Protein AF-A0A7K2YKY4-F1 (afdb_monomer_lite)

Sequence (99 aa):
MGREDTATVCDIAAPAAKKAQAEGVGPCASAFAMMFTMISPAQKKALQTATIDPKLVETKGPTKVEIPTEAVKATITFSESELGSSTLEYLDGSWYITD

Foldseek 3Di:
DLVLPQVVQCVQAVVVQVVVVVVPCNHSSVNSVVVVVVQDNVRSVFVVPKDFQVVQWADPDDFKIKGAQVRIDTPDRDDCVRPPIWMWGHDPNDIHTDD

Radius of gyration: 13.97 Å; chains: 1; bounding box: 35×26×36 Å

Secondary structure (DSSP, 8-state):
-TT--HHHHHHHTHHHHHHHHHTT---HHHHHHHHHHHS-HHHHHHHHS-EE-TTSPEE-STTEEEE-GGGEE-SSPPPTTTS--EEEEEETTEEEE--

Structure (mmCIF, N/CA/C/O backbone):
data_AF-A0A7K2YKY4-F1
#
_entry.id   AF-A0A7K2YKY4-F1
#
loop_
_atom_site.group_PDB
_atom_site.id
_atom_site.type_symbol
_atom_site.label_atom_id
_atom_site.label_alt_id
_atom_site.label_comp_id
_atom_site.label_asym_id
_atom_site.label_entity_id
_atom_site.label_seq_id
_atom_site.pdbx_PDB_ins_code
_atom_site.Cartn_x
_atom_site.Cartn_y
_atom_site.Cartn_z
_atom_site.occupancy
_atom_site.B_iso_or_equiv
_atom_site.auth_seq_id
_atom_site.auth_comp_id
_atom_site.auth_asym_id
_atom_site.auth_atom_id
_atom_site.pdbx_PDB_model_num
ATOM 1 N N . MET A 1 1 ? 5.181 -1.847 2.838 1.00 86.62 1 MET A N 1
ATOM 2 C CA . MET A 1 1 ? 6.054 -0.731 3.276 1.00 86.62 1 MET A CA 1
ATOM 3 C C . MET A 1 1 ? 6.911 -1.065 4.501 1.00 86.62 1 MET A C 1
ATOM 5 O O . MET A 1 1 ? 8.109 -1.204 4.334 1.00 86.62 1 MET A O 1
ATOM 9 N N . GLY A 1 2 ? 6.361 -1.248 5.714 1.00 89.50 2 GLY A N 1
ATOM 10 C CA . GLY A 1 2 ? 7.186 -1.396 6.936 1.00 89.50 2 GLY A CA 1
ATOM 11 C C . GLY A 1 2 ? 8.075 -2.650 7.023 1.00 89.50 2 GLY A C 1
ATOM 12 O O . GLY A 1 2 ? 9.090 -2.638 7.715 1.00 89.50 2 GLY A O 1
ATOM 13 N N . ARG A 1 3 ? 7.705 -3.728 6.318 1.00 93.56 3 ARG A N 1
ATOM 14 C CA . ARG A 1 3 ? 8.524 -4.947 6.153 1.00 93.56 3 ARG A CA 1
ATOM 15 C C . ARG A 1 3 ? 9.397 -4.937 4.897 1.00 93.56 3 ARG A C 1
ATOM 17 O O . ARG A 1 3 ? 10.058 -5.930 4.636 1.00 93.56 3 ARG A O 1
ATOM 24 N N . GLU A 1 4 ? 9.333 -3.863 4.107 1.00 92.75 4 GLU A N 1
ATOM 25 C CA . GLU A 1 4 ? 10.082 -3.740 2.848 1.00 92.75 4 GLU A CA 1
ATOM 26 C C . GLU A 1 4 ? 9.820 -4.911 1.881 1.00 92.75 4 GLU A C 1
ATOM 28 O O . GLU A 1 4 ? 10.691 -5.339 1.133 1.00 92.75 4 GLU A O 1
ATOM 33 N N . ASP A 1 5 ? 8.593 -5.442 1.908 1.00 94.25 5 ASP A N 1
ATOM 34 C CA . ASP A 1 5 ? 8.167 -6.545 1.050 1.00 94.25 5 ASP A CA 1
ATOM 35 C C . ASP A 1 5 ? 7.953 -6.053 -0.385 1.00 94.25 5 ASP A C 1
ATOM 37 O O . ASP A 1 5 ? 6.858 -5.630 -0.769 1.00 94.25 5 ASP A O 1
ATOM 41 N N . THR A 1 6 ? 9.042 -6.074 -1.151 1.00 93.25 6 THR A N 1
ATOM 42 C CA . THR A 1 6 ? 9.089 -5.623 -2.541 1.00 93.25 6 THR A CA 1
ATOM 43 C C . THR A 1 6 ? 8.164 -6.430 -3.452 1.00 93.25 6 THR A C 1
ATOM 45 O O . THR A 1 6 ? 7.598 -5.866 -4.384 1.00 93.25 6 THR A O 1
ATOM 48 N N . ALA A 1 7 ? 7.986 -7.728 -3.192 1.00 92.94 7 ALA A N 1
ATOM 49 C CA . ALA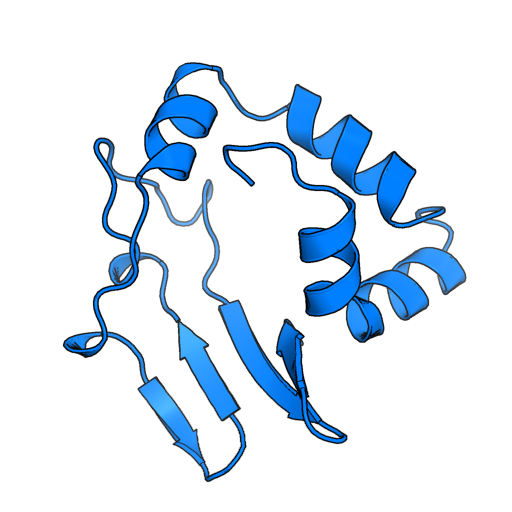 A 1 7 ? 7.118 -8.572 -4.009 1.00 92.94 7 ALA A CA 1
ATOM 50 C C . ALA A 1 7 ? 5.664 -8.112 -3.877 1.00 92.94 7 ALA A C 1
ATOM 52 O O . ALA A 1 7 ? 5.044 -7.735 -4.867 1.00 92.94 7 ALA A O 1
ATOM 53 N N . THR A 1 8 ? 5.176 -8.001 -2.639 1.00 92.75 8 THR A N 1
ATOM 54 C CA . THR A 1 8 ? 3.802 -7.562 -2.379 1.00 92.75 8 THR A CA 1
ATOM 55 C C . THR A 1 8 ? 3.535 -6.153 -2.910 1.00 92.75 8 THR A C 1
ATOM 57 O O . THR A 1 8 ? 2.496 -5.928 -3.526 1.00 92.75 8 THR A O 1
ATOM 60 N N . VAL A 1 9 ? 4.447 -5.188 -2.705 1.00 91.94 9 VAL A N 1
ATOM 61 C CA . VAL A 1 9 ? 4.221 -3.817 -3.215 1.00 91.94 9 VAL A CA 1
ATOM 62 C C . VAL A 1 9 ? 4.213 -3.769 -4.741 1.00 91.94 9 VAL A C 1
ATOM 64 O O . VAL A 1 9 ? 3.418 -3.029 -5.310 1.00 91.94 9 VAL A O 1
ATOM 67 N N . CYS A 1 10 ? 5.046 -4.569 -5.410 1.00 93.06 10 CYS A N 1
ATOM 68 C CA . CYS A 1 10 ? 5.059 -4.624 -6.867 1.00 93.06 10 CYS A CA 1
ATOM 69 C C . CYS A 1 10 ? 3.845 -5.349 -7.445 1.00 93.06 10 CYS A C 1
ATOM 71 O O . CYS A 1 10 ? 3.393 -4.965 -8.521 1.00 93.06 10 CYS A O 1
ATOM 73 N N . ASP A 1 11 ? 3.292 -6.332 -6.733 1.00 93.50 11 ASP A N 1
ATOM 74 C CA . ASP A 1 11 ? 2.062 -7.011 -7.138 1.00 93.50 11 ASP A CA 1
ATOM 75 C C . ASP A 1 11 ? 0.862 -6.060 -7.067 1.00 93.50 11 ASP A C 1
ATOM 77 O O . ASP A 1 11 ? 0.153 -5.890 -8.059 1.00 93.50 11 ASP A O 1
ATOM 81 N N . ILE A 1 12 ? 0.664 -5.364 -5.941 1.00 92.62 12 ILE A N 1
ATOM 82 C CA . ILE A 1 12 ? -0.475 -4.439 -5.784 1.00 92.62 12 ILE A CA 1
ATOM 83 C C . ILE A 1 12 ? -0.327 -3.165 -6.625 1.00 92.62 12 ILE A C 1
ATOM 85 O O . ILE A 1 12 ? -1.327 -2.571 -7.015 1.00 92.62 12 ILE A O 1
ATOM 89 N N . ALA A 1 13 ? 0.902 -2.737 -6.925 1.00 91.25 13 ALA A N 1
ATOM 90 C CA . ALA A 1 13 ? 1.170 -1.577 -7.773 1.00 91.25 13 ALA A CA 1
ATOM 91 C C . ALA A 1 13 ? 1.396 -1.958 -9.244 1.00 91.25 13 ALA A C 1
ATOM 93 O O . ALA A 1 13 ? 1.789 -1.100 -10.032 1.00 91.25 13 ALA A O 1
ATOM 94 N N . ALA A 1 14 ? 1.187 -3.219 -9.643 1.00 89.44 14 ALA A N 1
ATOM 95 C CA . ALA A 1 14 ? 1.612 -3.723 -10.950 1.00 89.44 14 ALA A CA 1
ATOM 96 C C . ALA A 1 14 ? 1.152 -2.869 -12.154 1.00 89.44 14 ALA A C 1
ATOM 98 O O . ALA A 1 14 ? 1.982 -2.631 -13.040 1.00 89.44 14 ALA A O 1
ATOM 99 N N . PRO A 1 15 ? -0.103 -2.371 -12.228 1.00 87.88 15 PRO A N 1
ATOM 100 C CA . PRO A 1 15 ? -0.527 -1.498 -13.323 1.00 87.88 15 PRO A CA 1
ATOM 101 C C . PRO A 1 15 ? 0.272 -0.187 -13.378 1.00 87.88 15 PRO A C 1
ATOM 103 O O . PRO A 1 15 ? 0.830 0.153 -14.424 1.00 87.88 15 PRO A O 1
ATOM 106 N N . ALA A 1 16 ? 0.391 0.508 -12.243 1.00 87.25 16 ALA A N 1
ATOM 107 C CA . ALA A 1 16 ? 1.134 1.762 -12.129 1.00 87.25 16 ALA A CA 1
ATOM 108 C C . ALA A 1 16 ? 2.639 1.560 -12.369 1.00 87.25 16 ALA A C 1
ATOM 110 O O . ALA A 1 16 ? 3.268 2.314 -13.110 1.00 87.25 16 ALA A O 1
ATOM 111 N N . ALA A 1 17 ? 3.213 0.485 -11.829 1.00 89.00 17 ALA A N 1
ATOM 112 C CA . ALA A 1 17 ? 4.618 0.144 -11.991 1.00 89.00 17 ALA A CA 1
ATOM 113 C C . ALA A 1 17 ? 4.988 -0.149 -13.453 1.00 89.00 17 ALA A C 1
ATOM 115 O O . ALA A 1 17 ? 6.036 0.298 -13.918 1.00 89.00 17 ALA A O 1
ATOM 116 N N . LYS A 1 18 ? 4.125 -0.848 -14.208 1.00 89.06 18 LYS A N 1
ATOM 117 C CA . LYS A 1 18 ? 4.323 -1.066 -15.654 1.00 89.06 18 LYS A CA 1
ATOM 118 C C . LYS A 1 18 ? 4.341 0.252 -16.424 1.00 89.06 18 LYS A C 1
ATOM 120 O O . LYS A 1 18 ? 5.195 0.433 -17.291 1.00 89.06 18 LYS A O 1
ATOM 125 N N . LYS A 1 19 ? 3.421 1.165 -16.101 1.00 88.44 19 LYS A N 1
ATOM 126 C CA . LYS A 1 19 ? 3.363 2.497 -16.712 1.00 88.44 19 LYS A CA 1
ATOM 127 C C . LYS A 1 19 ? 4.633 3.300 -16.407 1.00 88.44 19 LYS A C 1
ATOM 129 O O . LYS A 1 19 ? 5.307 3.730 -17.336 1.00 88.44 19 LYS A O 1
ATOM 134 N N . ALA A 1 20 ? 5.013 3.407 -15.136 1.00 88.00 20 ALA A N 1
ATOM 135 C CA . ALA A 1 20 ? 6.215 4.124 -14.708 1.00 88.00 20 ALA A CA 1
ATOM 136 C C . ALA A 1 20 ? 7.499 3.546 -15.333 1.00 88.00 20 ALA A C 1
ATOM 138 O O . ALA A 1 20 ? 8.395 4.282 -15.747 1.00 88.00 20 ALA A O 1
ATOM 139 N N . GLN A 1 21 ? 7.585 2.219 -15.463 1.00 89.62 21 GLN A N 1
ATOM 140 C CA . GLN A 1 21 ? 8.706 1.572 -16.139 1.00 89.62 21 GLN A CA 1
ATOM 141 C C . GLN A 1 21 ? 8.772 1.946 -17.628 1.00 89.62 21 GLN A C 1
ATOM 143 O O . GLN A 1 21 ? 9.865 2.205 -18.130 1.00 89.62 21 GLN A O 1
ATOM 148 N N . ALA A 1 22 ? 7.632 2.007 -18.326 1.00 91.56 22 ALA A N 1
ATOM 149 C CA . ALA A 1 22 ? 7.568 2.456 -19.720 1.00 91.56 22 ALA A CA 1
ATOM 150 C C . ALA A 1 22 ? 7.966 3.936 -19.885 1.00 91.56 22 ALA A C 1
ATOM 152 O O . ALA A 1 22 ? 8.504 4.314 -20.924 1.00 91.56 22 ALA A O 1
ATOM 153 N N . GLU A 1 23 ? 7.761 4.750 -18.848 1.00 92.12 23 GLU A N 1
ATOM 154 C CA . GLU A 1 23 ? 8.175 6.159 -18.770 1.00 92.12 23 GLU A CA 1
ATOM 155 C C . GLU A 1 23 ? 9.646 6.344 -18.341 1.00 92.12 23 GLU A C 1
ATOM 157 O O . GLU A 1 23 ? 10.147 7.466 -18.305 1.00 92.12 23 GLU A O 1
ATOM 162 N N . GLY A 1 24 ? 10.371 5.256 -18.053 1.00 90.12 24 GLY A N 1
ATOM 163 C CA . GLY A 1 24 ? 11.808 5.285 -17.769 1.00 90.12 24 GLY A CA 1
ATOM 164 C C . GLY A 1 24 ? 12.193 5.338 -16.287 1.00 90.12 24 GLY A C 1
ATOM 165 O O . GLY A 1 24 ? 13.378 5.457 -15.987 1.00 90.12 24 GLY A O 1
ATOM 166 N N . VAL A 1 25 ? 11.243 5.182 -15.355 1.00 88.19 25 VAL A N 1
ATOM 167 C CA . VAL A 1 25 ? 11.519 5.108 -13.898 1.00 88.19 25 VAL A CA 1
ATOM 168 C C . VAL A 1 25 ? 12.334 3.855 -13.529 1.00 88.19 25 VAL A C 1
ATOM 170 O O . VAL A 1 25 ? 13.001 3.805 -12.496 1.00 88.19 25 VAL A O 1
ATOM 173 N N . GLY A 1 26 ? 12.330 2.849 -14.406 1.00 90.31 26 GLY A N 1
ATOM 174 C CA . GLY A 1 26 ? 13.019 1.578 -14.219 1.00 90.31 26 GLY A CA 1
ATOM 175 C C . GLY A 1 26 ? 12.134 0.509 -13.569 1.00 90.31 26 GLY A C 1
ATOM 176 O O . GLY A 1 26 ? 10.930 0.706 -13.401 1.00 90.31 26 GLY A O 1
ATOM 177 N N . PRO A 1 27 ? 12.700 -0.667 -13.248 1.00 93.31 27 PRO A N 1
ATOM 178 C CA . PRO A 1 27 ? 11.941 -1.763 -12.655 1.00 93.31 27 PRO A CA 1
ATOM 179 C C . PRO A 1 27 ? 11.348 -1.401 -11.288 1.00 93.31 27 PRO A C 1
ATOM 181 O O . PRO A 1 27 ? 12.013 -0.784 -10.450 1.00 93.31 27 PRO A O 1
ATOM 184 N N . CYS A 1 28 ? 10.133 -1.890 -11.030 1.00 92.81 28 CYS A N 1
ATOM 185 C CA . CYS A 1 28 ? 9.417 -1.703 -9.765 1.00 92.81 28 CYS A CA 1
ATOM 186 C C . CYS A 1 28 ? 10.291 -1.989 -8.534 1.00 92.81 28 CYS A C 1
ATOM 188 O O . CYS A 1 28 ? 10.405 -1.162 -7.631 1.00 92.81 28 CYS A O 1
ATOM 190 N N . ALA A 1 29 ? 10.968 -3.141 -8.530 1.00 92.75 29 ALA A N 1
ATOM 191 C CA . ALA A 1 29 ? 11.747 -3.583 -7.383 1.00 92.75 29 ALA A CA 1
ATOM 192 C C . ALA A 1 29 ? 12.895 -2.626 -7.031 1.00 92.75 29 ALA A C 1
ATOM 194 O O . ALA A 1 29 ? 13.107 -2.327 -5.859 1.00 92.75 29 ALA A O 1
ATOM 195 N N . SER A 1 30 ? 13.613 -2.109 -8.034 1.00 92.19 30 SER A N 1
ATOM 196 C CA . SER A 1 30 ? 14.683 -1.130 -7.811 1.00 92.19 30 SER A CA 1
ATOM 197 C C . SER A 1 30 ? 14.143 0.219 -7.343 1.00 92.19 30 SER A C 1
ATOM 199 O O . SER A 1 30 ? 14.736 0.823 -6.450 1.00 92.19 30 SER A O 1
ATOM 201 N N . ALA A 1 31 ? 13.010 0.667 -7.894 1.00 90.50 31 ALA A N 1
ATOM 202 C CA . ALA A 1 31 ? 12.382 1.922 -7.491 1.00 90.50 31 ALA A CA 1
ATOM 203 C C . ALA A 1 31 ? 11.932 1.868 -6.021 1.00 90.50 31 ALA A C 1
ATOM 205 O O . ALA A 1 31 ? 12.276 2.750 -5.233 1.00 90.50 31 ALA A O 1
ATOM 206 N N . PHE A 1 32 ? 11.254 0.790 -5.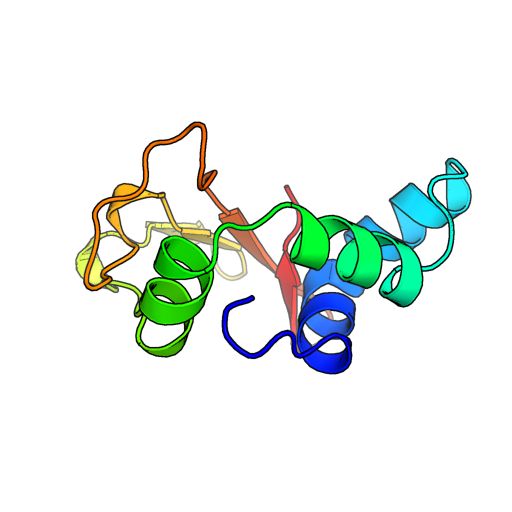613 1.00 91.31 32 PHE A N 1
ATOM 207 C CA . PHE A 1 32 ? 10.842 0.604 -4.220 1.00 91.31 32 PHE A CA 1
ATOM 208 C C . PHE A 1 32 ? 12.018 0.362 -3.276 1.00 91.31 32 PHE A C 1
ATOM 210 O O . PHE A 1 32 ? 12.001 0.887 -2.167 1.00 91.31 32 PHE A O 1
ATOM 217 N N . ALA A 1 33 ? 13.064 -0.351 -3.704 1.00 91.81 33 ALA A N 1
ATOM 218 C CA . ALA A 1 33 ? 14.276 -0.496 -2.902 1.00 91.81 33 ALA A CA 1
ATOM 219 C C . ALA A 1 33 ? 14.901 0.872 -2.584 1.00 91.81 33 ALA A C 1
ATOM 221 O O . ALA A 1 33 ? 15.219 1.136 -1.426 1.00 91.81 33 ALA A O 1
ATOM 222 N N . MET A 1 34 ? 15.004 1.772 -3.573 1.00 90.50 34 MET A N 1
ATOM 223 C CA . MET A 1 34 ? 15.437 3.154 -3.331 1.00 90.50 34 MET A CA 1
ATOM 224 C C . MET A 1 34 ? 14.463 3.897 -2.412 1.00 90.50 34 MET A C 1
ATOM 226 O O . MET A 1 34 ? 14.898 4.514 -1.441 1.00 90.50 34 MET A O 1
ATOM 230 N N . MET A 1 35 ? 13.154 3.795 -2.656 1.00 89.06 35 MET A N 1
ATOM 231 C CA . MET A 1 35 ? 12.130 4.444 -1.832 1.00 89.06 35 MET A CA 1
ATOM 232 C C . MET A 1 35 ? 12.220 4.031 -0.363 1.00 89.06 35 MET A C 1
ATOM 234 O O . MET A 1 35 ? 12.153 4.878 0.526 1.00 89.06 35 MET A O 1
ATOM 238 N N . PHE A 1 36 ? 12.445 2.749 -0.085 1.00 92.50 36 PHE A N 1
ATOM 239 C CA . PHE A 1 36 ? 12.586 2.262 1.279 1.00 92.50 36 PHE A CA 1
ATOM 240 C C . PHE A 1 36 ? 13.792 2.868 2.001 1.00 92.50 36 PHE A C 1
ATOM 242 O O . PHE A 1 36 ? 13.736 3.024 3.218 1.00 92.50 36 PHE A O 1
ATOM 249 N N . THR A 1 37 ? 14.854 3.281 1.302 1.00 90.69 37 THR A N 1
ATOM 250 C CA . THR A 1 37 ? 15.979 3.996 1.939 1.00 90.69 37 THR A CA 1
ATOM 251 C C . THR A 1 37 ? 15.614 5.406 2.409 1.00 90.69 37 THR A C 1
ATOM 253 O O . THR A 1 37 ? 16.253 5.918 3.324 1.00 90.69 37 THR A O 1
ATOM 256 N N . MET A 1 38 ? 14.568 6.008 1.834 1.00 89.75 38 MET A N 1
ATOM 257 C CA . MET A 1 38 ? 14.117 7.361 2.172 1.00 89.75 38 MET A CA 1
ATOM 258 C C . MET A 1 38 ? 13.148 7.394 3.367 1.00 89.75 38 MET A C 1
ATOM 260 O O . MET A 1 38 ? 12.948 8.449 3.962 1.00 89.75 38 MET A O 1
ATOM 264 N N . ILE A 1 39 ? 12.564 6.253 3.753 1.00 90.31 39 ILE A N 1
ATOM 265 C CA . ILE A 1 39 ? 11.640 6.159 4.893 1.00 90.31 39 ILE A CA 1
ATOM 266 C C . ILE A 1 39 ? 12.440 6.084 6.196 1.00 90.31 39 ILE A C 1
ATOM 268 O O . ILE A 1 39 ? 13.287 5.201 6.369 1.00 90.31 39 ILE A O 1
ATOM 272 N N . SER A 1 40 ? 12.134 6.962 7.155 1.00 91.62 40 SER A N 1
ATOM 273 C CA . SER A 1 40 ? 12.831 6.971 8.443 1.00 91.62 40 SER A CA 1
ATOM 274 C C . SER A 1 40 ? 12.610 5.668 9.236 1.00 91.62 40 SER A C 1
ATOM 276 O O . SER A 1 40 ? 11.556 5.031 9.118 1.00 91.62 40 SER A O 1
ATOM 278 N N . PRO A 1 41 ? 13.547 5.268 10.119 1.00 92.19 41 PRO A N 1
ATOM 279 C CA . PRO A 1 41 ? 13.379 4.071 10.946 1.00 92.19 41 PRO A CA 1
ATOM 280 C C . PRO A 1 41 ? 12.105 4.087 11.807 1.00 92.19 41 PRO A C 1
ATOM 282 O O . PRO A 1 41 ? 11.460 3.052 11.978 1.00 92.19 41 PRO A O 1
ATOM 285 N N . ALA A 1 42 ? 11.718 5.260 12.324 1.00 91.44 42 ALA A N 1
ATOM 286 C CA . ALA A 1 42 ? 10.504 5.426 13.120 1.00 91.44 42 ALA A CA 1
ATOM 287 C C . ALA A 1 42 ? 9.238 5.177 12.283 1.00 91.44 42 ALA A C 1
ATOM 289 O O . ALA A 1 42 ? 8.369 4.412 12.705 1.00 91.44 42 ALA A O 1
ATOM 290 N N . GLN A 1 43 ? 9.172 5.744 11.074 1.00 92.00 43 GLN A N 1
ATOM 291 C CA . GLN A 1 43 ? 8.070 5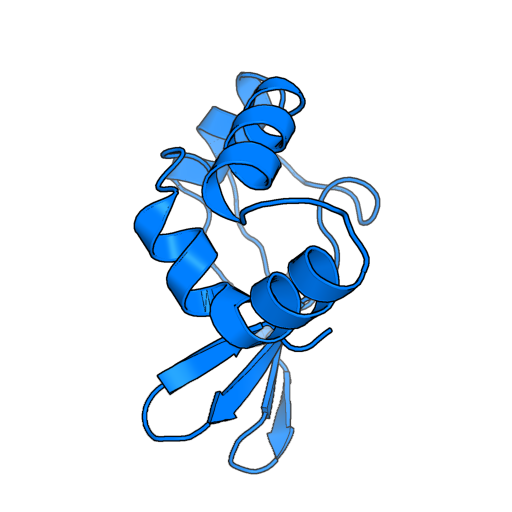.508 10.137 1.00 92.00 43 GLN A CA 1
ATOM 292 C C . GLN A 1 43 ? 8.012 4.040 9.702 1.00 92.00 43 GLN A C 1
ATOM 294 O O . GLN A 1 43 ? 6.941 3.441 9.752 1.00 92.00 43 GLN A O 1
ATOM 299 N N . LYS A 1 44 ? 9.147 3.409 9.357 1.00 92.69 44 LYS A N 1
ATOM 300 C CA . LYS A 1 44 ? 9.176 1.972 9.017 1.00 92.69 44 LYS A CA 1
ATOM 301 C C . LYS A 1 44 ? 8.608 1.118 10.141 1.00 92.69 44 LYS A C 1
ATOM 303 O O . LYS A 1 44 ? 7.764 0.263 9.882 1.00 92.69 44 LYS A O 1
ATOM 308 N N . LYS A 1 45 ? 9.031 1.372 11.384 1.00 93.75 45 LYS A N 1
ATOM 309 C CA . LYS A 1 45 ? 8.532 0.653 12.561 1.00 93.75 45 LYS A CA 1
ATOM 310 C C . LYS A 1 45 ? 7.029 0.853 12.749 1.00 93.75 45 LYS A C 1
ATOM 312 O O . LYS A 1 45 ? 6.323 -0.123 12.972 1.00 93.75 45 LYS A O 1
ATOM 317 N N . ALA A 1 46 ? 6.530 2.079 12.603 1.00 93.62 46 ALA A N 1
ATOM 318 C CA . ALA A 1 46 ? 5.098 2.355 12.687 1.00 93.62 46 ALA A CA 1
ATOM 319 C C . ALA A 1 46 ? 4.297 1.630 11.588 1.00 93.62 46 ALA A C 1
ATOM 321 O O . ALA A 1 46 ? 3.236 1.070 11.859 1.00 93.62 46 ALA A O 1
ATOM 322 N N . LEU A 1 47 ? 4.839 1.562 10.368 1.00 93.31 47 LEU A N 1
ATOM 323 C CA . LEU A 1 47 ? 4.232 0.862 9.231 1.00 93.31 47 LEU A CA 1
ATOM 324 C C . LEU A 1 47 ? 4.208 -0.667 9.381 1.00 93.31 47 LEU A C 1
ATOM 326 O O . LEU A 1 47 ? 3.480 -1.327 8.645 1.00 93.31 47 LEU A O 1
ATOM 330 N N . GLN A 1 48 ? 4.980 -1.262 10.296 1.00 93.94 48 GLN A N 1
ATOM 331 C CA . GLN A 1 48 ? 4.940 -2.713 10.538 1.00 93.94 48 GLN A CA 1
ATOM 332 C C . GLN A 1 48 ? 3.666 -3.158 11.258 1.00 93.94 48 GLN A C 1
ATOM 334 O O . GLN A 1 48 ? 3.262 -4.313 11.123 1.00 93.94 48 GLN A O 1
ATOM 339 N N . THR A 1 49 ? 3.054 -2.251 12.018 1.00 91.88 49 THR A N 1
ATOM 340 C CA . THR A 1 49 ? 1.825 -2.486 12.786 1.00 91.88 49 THR A CA 1
ATOM 341 C C . THR A 1 49 ? 0.673 -1.610 12.304 1.00 91.88 49 THR A C 1
ATOM 343 O O . THR A 1 49 ? -0.357 -1.547 12.971 1.00 91.88 49 THR A O 1
ATOM 346 N N . ALA A 1 50 ? 0.855 -0.894 11.190 1.00 93.38 50 ALA A N 1
ATOM 347 C CA . ALA A 1 50 ? -0.179 -0.038 10.638 1.00 93.38 50 ALA A CA 1
ATOM 348 C C . ALA A 1 50 ? -1.373 -0.879 10.170 1.00 93.38 50 ALA A C 1
ATOM 350 O O . ALA A 1 50 ? -1.213 -1.949 9.582 1.00 93.38 50 ALA A O 1
ATOM 351 N N . THR A 1 51 ? -2.571 -0.381 10.443 1.00 94.19 51 THR A N 1
ATOM 352 C CA . THR A 1 51 ? -3.846 -0.989 10.052 1.00 94.19 51 THR A CA 1
ATOM 353 C C . THR A 1 51 ? -4.739 0.067 9.419 1.00 94.19 51 THR A C 1
ATOM 355 O O . THR A 1 51 ? -4.477 1.260 9.553 1.00 94.19 51 THR A O 1
ATOM 358 N N . ILE A 1 52 ? -5.790 -0.367 8.731 1.00 93.62 52 ILE A N 1
ATOM 35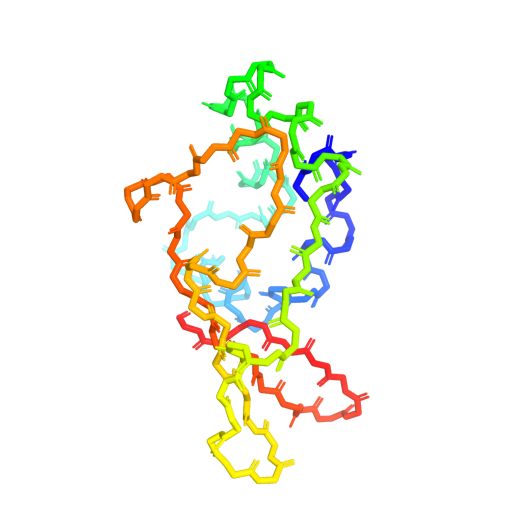9 C CA . ILE A 1 52 ? -6.794 0.528 8.153 1.00 93.62 52 ILE A CA 1
ATOM 360 C C . ILE A 1 52 ? -8.042 0.505 9.036 1.00 93.62 52 ILE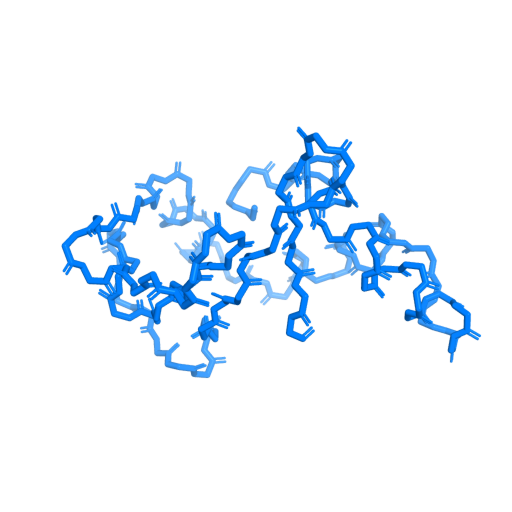 A C 1
ATOM 362 O O . ILE A 1 52 ? -8.501 -0.569 9.425 1.00 93.62 52 ILE A O 1
ATOM 366 N N . ASP A 1 53 ? -8.592 1.677 9.355 1.00 95.12 53 ASP A N 1
ATOM 367 C CA . ASP A 1 53 ? -9.930 1.808 9.922 1.00 95.12 53 ASP A CA 1
ATOM 368 C C . ASP A 1 53 ? -10.979 1.666 8.811 1.00 95.12 53 ASP A C 1
ATOM 370 O O . ASP A 1 53 ? -11.162 2.597 8.025 1.00 95.12 53 ASP A O 1
ATOM 374 N N . PRO A 1 54 ? -11.713 0.543 8.740 1.00 93.50 54 PRO A N 1
ATOM 375 C CA . PRO A 1 54 ? -12.676 0.320 7.667 1.00 93.50 54 PRO A CA 1
ATOM 376 C C . PRO A 1 54 ? -13.849 1.308 7.700 1.00 93.50 54 PRO A C 1
ATOM 378 O O . PRO A 1 54 ? -14.555 1.429 6.707 1.00 93.50 54 PRO A O 1
ATOM 381 N N . LYS A 1 55 ? -14.078 2.015 8.817 1.00 95.31 55 LYS A N 1
ATOM 382 C CA . LYS A 1 55 ? -15.152 3.017 8.919 1.00 95.31 55 LYS A CA 1
ATOM 383 C C . LYS A 1 55 ? -14.853 4.303 8.153 1.00 95.31 55 LYS A C 1
ATOM 385 O O . LYS A 1 55 ? -15.780 5.061 7.898 1.00 95.31 55 LYS A O 1
ATOM 390 N N . LEU A 1 56 ? -13.580 4.546 7.846 1.00 94.25 56 LEU A N 1
ATOM 391 C CA . LEU A 1 56 ? -13.110 5.718 7.109 1.00 94.25 56 LEU A CA 1
ATOM 392 C C . LEU A 1 56 ? -12.807 5.387 5.640 1.00 94.25 56 LEU A C 1
ATOM 394 O O . LEU A 1 56 ? -12.455 6.272 4.876 1.00 94.25 56 LEU A O 1
ATOM 398 N N . VAL A 1 57 ? -12.941 4.120 5.237 1.00 94.56 57 VAL A N 1
ATOM 399 C CA . VAL A 1 57 ? -12.782 3.699 3.841 1.00 94.56 57 VAL A CA 1
ATOM 400 C C . VAL A 1 57 ? -14.061 4.007 3.075 1.00 94.56 57 VAL A C 1
ATOM 402 O O . VAL A 1 57 ? -15.155 3.604 3.477 1.00 94.56 57 VAL A O 1
ATOM 405 N N . GLU A 1 58 ? -13.923 4.668 1.931 1.00 94.62 58 GLU A N 1
ATOM 406 C CA . GLU A 1 58 ? -15.053 5.027 1.084 1.00 94.62 58 GLU A CA 1
ATOM 407 C C . GLU A 1 58 ? -15.193 4.054 -0.086 1.00 94.62 58 GLU A C 1
ATOM 409 O O . GLU A 1 58 ? -14.249 3.790 -0.824 1.00 94.62 58 GLU A O 1
ATOM 414 N N . THR A 1 59 ? -16.395 3.523 -0.306 1.00 93.44 59 THR A N 1
ATOM 415 C CA . THR A 1 59 ? -16.673 2.685 -1.481 1.00 93.44 59 THR A CA 1
ATOM 416 C C . THR A 1 59 ? -17.112 3.564 -2.650 1.00 93.44 59 THR A C 1
ATOM 418 O O . THR A 1 59 ? -18.148 4.225 -2.577 1.00 93.44 59 THR A O 1
ATOM 421 N N . LYS A 1 60 ? -16.359 3.551 -3.754 1.00 92.50 60 LYS A N 1
ATOM 422 C CA . LYS A 1 60 ? -16.623 4.335 -4.976 1.00 92.50 60 LYS A CA 1
ATOM 423 C C . LYS A 1 60 ? -17.227 3.464 -6.085 1.00 92.50 60 LYS A C 1
ATOM 425 O O . LYS A 1 60 ? -16.823 3.531 -7.244 1.00 92.50 60 LYS A O 1
ATOM 430 N N . GLY A 1 61 ? -18.200 2.629 -5.724 1.00 90.00 61 GLY A N 1
ATOM 431 C CA . GLY A 1 61 ? -18.843 1.665 -6.622 1.00 90.00 61 GLY A CA 1
ATOM 432 C C . GLY A 1 61 ? -18.425 0.212 -6.356 1.00 90.00 61 GLY A C 1
ATOM 433 O O . GLY A 1 61 ? -17.758 -0.066 -5.365 1.00 90.00 61 GLY A O 1
ATOM 434 N N . PRO A 1 62 ? -18.827 -0.740 -7.217 1.00 90.12 62 PRO A N 1
ATOM 435 C CA . PRO A 1 62 ? -18.679 -2.173 -6.937 1.00 90.12 62 PRO A CA 1
ATOM 436 C C . PRO A 1 62 ? -17.229 -2.672 -6.974 1.00 90.12 62 PRO A C 1
ATOM 438 O O . PRO A 1 62 ? -16.937 -3.728 -6.422 1.00 90.12 62 PRO A O 1
ATOM 441 N N . THR A 1 63 ? -16.332 -1.939 -7.634 1.00 94.25 63 THR A N 1
ATOM 442 C CA . THR A 1 63 ? -14.946 -2.361 -7.882 1.00 94.25 63 THR A CA 1
ATOM 443 C C . THR A 1 63 ? -13.918 -1.325 -7.450 1.00 94.25 63 THR A C 1
ATOM 445 O O . THR A 1 63 ? -12.749 -1.500 -7.760 1.00 94.25 63 THR A O 1
ATOM 448 N N . LYS A 1 64 ? -14.307 -0.247 -6.757 1.00 95.56 64 LYS A N 1
ATOM 449 C CA . LYS A 1 64 ? -13.374 0.807 -6.330 1.00 95.56 64 LYS A CA 1
ATOM 450 C C . LYS A 1 64 ? -13.578 1.167 -4.869 1.00 95.56 64 LYS A C 1
ATOM 452 O O . LYS A 1 64 ? -14.713 1.368 -4.433 1.00 95.56 64 LYS A O 1
ATOM 457 N N . VAL A 1 65 ? -12.480 1.308 -4.139 1.00 95.38 65 VAL A N 1
ATOM 458 C CA . VAL A 1 65 ? -12.467 1.825 -2.769 1.00 95.38 65 VAL A CA 1
ATOM 459 C C . VAL A 1 65 ? -11.375 2.875 -2.622 1.00 95.38 65 VAL A C 1
ATOM 461 O O . VAL A 1 65 ? -10.298 2.747 -3.197 1.00 95.38 65 VAL A O 1
ATOM 464 N N . GLU A 1 66 ? -11.659 3.910 -1.851 1.00 95.25 66 GLU A N 1
ATOM 465 C CA . GLU A 1 66 ? -10.720 4.964 -1.499 1.00 95.25 66 GLU A CA 1
ATOM 466 C C . GLU A 1 66 ? -10.345 4.815 -0.025 1.00 95.25 66 GLU A C 1
ATOM 468 O O . GLU A 1 66 ? -11.206 4.691 0.851 1.00 95.25 66 GLU A O 1
ATOM 473 N N . ILE A 1 67 ? -9.042 4.787 0.238 1.00 93.38 67 ILE A N 1
ATOM 474 C CA . ILE A 1 67 ? -8.459 4.718 1.572 1.00 93.38 67 ILE A CA 1
ATOM 475 C C . ILE A 1 67 ? -7.822 6.083 1.839 1.00 93.38 67 ILE A C 1
ATOM 477 O O . ILE A 1 67 ? -6.714 6.334 1.356 1.00 93.38 67 ILE A O 1
ATOM 481 N N . PRO A 1 68 ? -8.495 6.984 2.569 1.00 92.44 68 PRO A N 1
ATOM 482 C CA . PRO A 1 68 ? -7.906 8.268 2.914 1.00 92.44 68 PRO A CA 1
ATOM 483 C C . PRO A 1 68 ? -6.803 8.085 3.967 1.00 92.44 68 PRO A C 1
ATOM 485 O O . PRO A 1 68 ? -6.808 7.118 4.734 1.00 92.44 68 PRO A O 1
ATOM 488 N N . THR A 1 69 ? -5.860 9.026 4.043 1.00 90.69 69 THR A N 1
ATOM 489 C CA . THR A 1 69 ? -4.721 8.955 4.980 1.00 90.69 69 THR A CA 1
ATOM 490 C C . THR A 1 69 ? -5.167 8.827 6.437 1.00 90.69 69 THR A C 1
ATOM 492 O O . THR A 1 69 ? -4.581 8.072 7.210 1.00 90.69 69 THR A O 1
ATOM 495 N N . GLU A 1 70 ? -6.254 9.500 6.809 1.00 90.06 70 GLU A N 1
ATOM 496 C CA . GLU A 1 70 ? -6.880 9.425 8.137 1.00 90.06 70 GLU A CA 1
ATOM 497 C C . GLU A 1 70 ? -7.414 8.033 8.510 1.00 90.06 70 GLU A C 1
ATOM 499 O O . GLU A 1 70 ? -7.575 7.732 9.694 1.00 90.06 70 GLU A O 1
ATOM 504 N N . ALA A 1 71 ? -7.631 7.152 7.528 1.00 93.12 71 ALA A N 1
ATOM 505 C CA . ALA A 1 71 ? -7.969 5.757 7.782 1.00 93.12 71 ALA A CA 1
ATOM 506 C C . ALA A 1 71 ? -6.764 4.944 8.285 1.00 93.12 71 ALA A C 1
ATOM 508 O O . ALA A 1 71 ? -6.953 3.866 8.852 1.00 93.12 71 ALA A O 1
ATOM 509 N N . VAL A 1 72 ? -5.528 5.423 8.109 1.00 92.62 72 VAL A N 1
ATOM 510 C CA . VAL A 1 72 ? -4.318 4.703 8.522 1.00 92.62 72 VAL A CA 1
ATOM 511 C C . VAL A 1 72 ? -4.085 4.864 10.025 1.00 92.62 72 VAL A C 1
ATOM 513 O O . VAL A 1 72 ? -3.717 5.925 10.524 1.00 92.62 72 VAL A O 1
ATOM 516 N N . LYS A 1 73 ? -4.231 3.764 10.764 1.00 93.69 73 LYS A N 1
ATOM 517 C CA . LYS A 1 73 ? -3.938 3.678 12.198 1.00 93.69 73 LYS A CA 1
ATOM 518 C C . LYS A 1 73 ? -2.565 3.072 12.428 1.00 93.69 73 LYS A C 1
ATOM 520 O O . LYS A 1 73 ? -2.355 1.892 12.153 1.00 93.69 73 LYS A O 1
ATOM 525 N N . ALA A 1 74 ? -1.656 3.851 13.001 1.00 92.44 74 ALA A N 1
ATOM 526 C CA . ALA A 1 74 ? -0.316 3.408 13.370 1.00 92.44 74 ALA A CA 1
ATOM 527 C C . ALA A 1 74 ? 0.118 3.997 14.721 1.00 92.44 74 ALA A C 1
ATOM 529 O O . ALA A 1 74 ? -0.590 4.792 15.333 1.00 92.44 74 ALA A O 1
ATOM 530 N N . THR A 1 75 ? 1.300 3.604 15.202 1.00 90.56 75 THR A N 1
ATOM 531 C CA . THR A 1 75 ? 1.864 4.116 16.465 1.00 90.56 75 THR A CA 1
ATOM 532 C C . THR A 1 75 ? 2.322 5.574 16.386 1.00 90.56 75 THR A C 1
ATOM 534 O O . THR A 1 75 ? 2.629 6.164 17.417 1.00 90.56 75 THR A O 1
ATOM 537 N N . ILE A 1 76 ? 2.412 6.134 15.178 1.00 87.88 76 ILE A N 1
ATOM 538 C CA . ILE A 1 76 ? 2.645 7.558 14.921 1.00 87.88 76 ILE A CA 1
ATOM 539 C C . ILE A 1 76 ? 1.552 8.070 13.984 1.00 87.88 76 ILE A C 1
ATOM 541 O O . ILE A 1 76 ? 0.984 7.290 13.217 1.00 87.88 76 ILE A O 1
ATOM 545 N N . THR A 1 77 ? 1.300 9.373 14.019 1.00 85.44 77 THR A N 1
ATOM 546 C CA . THR A 1 77 ? 0.459 10.043 13.026 1.00 85.44 77 THR A CA 1
ATOM 547 C C . THR A 1 77 ? 1.302 10.371 11.801 1.00 85.44 77 THR A C 1
ATOM 549 O O . THR A 1 77 ? 2.379 10.946 11.945 1.00 85.44 77 THR A O 1
ATOM 552 N N . PHE A 1 78 ? 0.809 10.018 10.618 1.00 84.75 78 PHE A N 1
ATOM 553 C CA . PHE A 1 78 ? 1.390 10.433 9.345 1.00 84.75 78 PHE A CA 1
ATOM 554 C C . PHE A 1 78 ? 0.635 11.654 8.818 1.00 84.75 78 PHE A C 1
ATOM 556 O O . PHE A 1 78 ? -0.589 11.717 8.920 1.00 84.75 78 PHE A O 1
ATOM 563 N N . SER A 1 79 ? 1.359 12.617 8.262 1.00 81.94 79 SER A N 1
ATOM 564 C CA . SER A 1 79 ? 0.783 13.722 7.493 1.00 81.94 79 SER A CA 1
ATOM 565 C C . SER A 1 79 ? 0.434 13.290 6.066 1.00 81.94 79 SER A C 1
ATOM 567 O O . SER A 1 79 ? 0.967 12.301 5.565 1.00 81.94 79 SER A O 1
ATOM 569 N N . GLU A 1 80 ? -0.389 14.078 5.370 1.00 78.50 80 GLU A N 1
ATOM 570 C CA . GLU A 1 80 ? -0.680 13.870 3.939 1.00 78.50 80 GLU A CA 1
ATOM 571 C C . GLU A 1 80 ? 0.583 13.910 3.064 1.00 78.50 80 GLU A C 1
ATOM 573 O O . GLU A 1 80 ? 0.663 13.237 2.042 1.00 78.50 80 GLU A O 1
ATOM 578 N N . SER A 1 81 ? 1.606 14.665 3.481 1.00 79.56 81 SER A N 1
ATOM 579 C CA . SER A 1 81 ? 2.900 14.691 2.792 1.00 79.56 81 SER A CA 1
ATOM 580 C C . SER A 1 81 ? 3.728 13.416 2.988 1.00 79.56 81 SER A C 1
ATOM 582 O O . SER A 1 81 ? 4.667 13.177 2.232 1.00 79.56 81 SER A O 1
ATOM 584 N N . GLU A 1 82 ? 3.412 12.609 4.003 1.00 82.44 82 GLU A N 1
ATOM 585 C CA . GLU A 1 82 ? 4.099 11.346 4.296 1.00 82.44 82 GLU A CA 1
ATOM 586 C C . GLU A 1 82 ? 3.325 10.127 3.786 1.00 82.44 82 GLU A C 1
ATOM 588 O O . GLU A 1 82 ? 3.941 9.141 3.382 1.00 82.44 82 GLU A O 1
ATOM 593 N N . LEU A 1 83 ? 1.993 10.188 3.811 1.00 83.88 83 LEU A N 1
ATOM 594 C CA . LEU A 1 83 ? 1.092 9.184 3.258 1.00 83.88 83 LEU A CA 1
ATOM 595 C C . LEU A 1 83 ? -0.019 9.889 2.482 1.00 83.88 83 LEU A C 1
ATOM 597 O O . LEU A 1 83 ? -0.798 10.641 3.064 1.00 83.88 83 LEU A O 1
ATOM 601 N N . GLY A 1 84 ? -0.112 9.607 1.184 1.00 84.75 84 GLY A N 1
ATOM 602 C CA . GLY A 1 84 ? -1.259 10.011 0.375 1.00 84.75 84 GLY A CA 1
ATOM 603 C C . GLY A 1 84 ? -2.478 9.123 0.627 1.00 84.75 84 GLY A C 1
ATOM 604 O O . GLY A 1 84 ? -2.356 8.028 1.187 1.00 84.75 84 GLY A O 1
ATOM 605 N N . SER A 1 85 ? -3.646 9.582 0.173 1.00 88.62 85 SER A N 1
ATOM 606 C CA . SER A 1 85 ? -4.780 8.685 -0.024 1.00 88.62 85 SER A CA 1
ATOM 607 C C . SER A 1 85 ? -4.442 7.666 -1.111 1.00 88.62 85 SER A C 1
ATOM 609 O O . SER A 1 85 ? -3.603 7.916 -1.978 1.00 88.62 85 SER A O 1
ATOM 611 N N . SER A 1 86 ? -5.076 6.499 -1.051 1.00 91.25 86 SER A N 1
ATOM 612 C CA . SER A 1 86 ? -4.906 5.474 -2.076 1.00 91.25 86 SER A CA 1
ATOM 613 C C . SER A 1 86 ? -6.239 5.010 -2.623 1.00 91.25 86 SER A C 1
ATOM 615 O O . SER A 1 86 ? -7.162 4.710 -1.862 1.00 91.25 86 SER A O 1
ATOM 617 N N . THR A 1 87 ? -6.324 4.891 -3.944 1.00 93.88 87 THR A N 1
ATOM 618 C CA . THR A 1 87 ? -7.473 4.256 -4.598 1.00 93.88 87 THR A CA 1
ATOM 619 C C . THR A 1 87 ? -7.124 2.824 -4.958 1.00 93.88 87 THR A C 1
ATOM 621 O O . THR A 1 87 ? -6.171 2.586 -5.700 1.00 93.88 87 THR A O 1
ATOM 624 N N . LEU A 1 88 ? -7.914 1.872 -4.458 1.00 94.06 88 LEU A N 1
ATOM 625 C CA . LEU A 1 88 ? -7.848 0.483 -4.891 1.00 94.06 88 LEU A CA 1
ATOM 626 C C . LEU A 1 88 ? -8.957 0.185 -5.895 1.00 94.06 88 LEU A C 1
ATOM 628 O O . LEU A 1 88 ? -10.127 0.491 -5.652 1.00 94.06 88 LEU A O 1
ATOM 632 N N . GLU A 1 89 ? -8.597 -0.485 -6.981 1.00 95.44 89 GLU A N 1
ATOM 633 C CA . GLU A 1 89 ? -9.528 -0.984 -7.985 1.00 95.44 89 GLU A CA 1
ATOM 634 C C . GLU A 1 89 ? -9.412 -2.503 -8.141 1.00 95.44 89 GLU A C 1
ATOM 636 O O . GLU A 1 89 ? -8.314 -3.063 -8.176 1.00 95.44 89 GLU A O 1
ATOM 641 N N . TYR A 1 90 ? -10.560 -3.173 -8.222 1.00 94.00 90 TYR A N 1
ATOM 642 C CA . TYR A 1 90 ? -10.653 -4.605 -8.458 1.00 94.00 90 TYR A CA 1
ATOM 643 C C . TYR A 1 90 ? -10.629 -4.889 -9.958 1.00 94.00 90 TYR A C 1
ATOM 645 O O . TYR A 1 90 ? -11.594 -4.594 -10.667 1.00 94.00 90 TYR A O 1
ATOM 653 N N . LEU A 1 91 ? -9.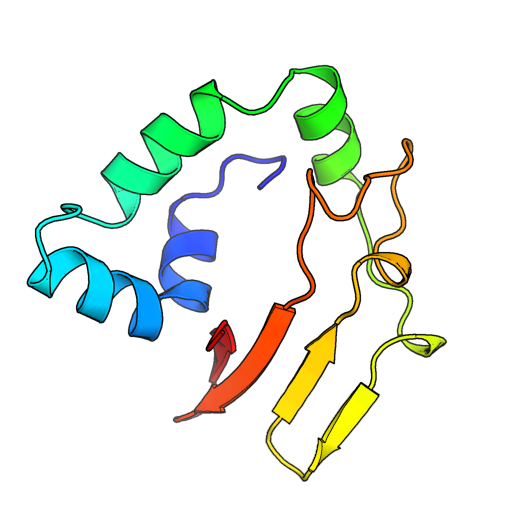531 -5.473 -10.429 1.00 92.31 91 LEU A N 1
ATOM 654 C CA . LEU A 1 91 ? -9.283 -5.804 -11.829 1.00 92.31 91 LEU A CA 1
ATOM 655 C C . LEU A 1 91 ? -8.859 -7.272 -11.921 1.00 92.31 91 LEU A C 1
ATOM 657 O O . LEU A 1 91 ? -8.003 -7.722 -11.163 1.00 92.31 91 LEU A O 1
ATOM 661 N N . ASP A 1 92 ? -9.466 -8.027 -12.837 1.00 89.12 92 ASP A N 1
ATOM 662 C CA . ASP A 1 92 ? -9.061 -9.400 -13.180 1.00 89.12 92 ASP A CA 1
ATOM 663 C C . ASP A 1 92 ? -8.844 -10.338 -11.973 1.00 89.12 92 ASP A C 1
ATOM 665 O O . ASP A 1 92 ? -7.939 -11.171 -11.947 1.00 89.12 92 ASP A O 1
ATOM 669 N N . GLY A 1 93 ? -9.688 -10.212 -10.945 1.00 91.56 93 GLY A N 1
ATOM 670 C CA . GLY A 1 93 ? -9.643 -11.074 -9.763 1.00 91.56 93 GLY A CA 1
ATOM 671 C C . GLY A 1 93 ? -8.781 -10.559 -8.603 1.00 91.56 93 GLY A C 1
ATOM 672 O O . GLY A 1 93 ? -8.768 -11.199 -7.551 1.00 91.56 93 GLY A O 1
ATOM 673 N N . SER A 1 94 ? -8.096 -9.421 -8.758 1.00 93.62 94 SER A N 1
ATOM 674 C CA . SER A 1 94 ? -7.158 -8.857 -7.773 1.00 93.62 94 SER A CA 1
ATOM 675 C C . SER A 1 94 ? -7.400 -7.366 -7.515 1.00 93.62 94 SER A C 1
ATOM 677 O O . SER A 1 94 ? -8.003 -6.675 -8.330 1.00 93.62 94 SER A O 1
ATOM 679 N N . TRP A 1 95 ? -6.935 -6.860 -6.369 1.00 92.56 95 TRP A N 1
ATOM 680 C CA . TRP A 1 95 ? -6.985 -5.432 -6.032 1.00 92.56 95 TRP A CA 1
ATOM 681 C C . TRP A 1 95 ? -5.649 -4.758 -6.337 1.00 92.56 95 TRP A C 1
ATOM 683 O O . TRP A 1 95 ? -4.604 -5.248 -5.905 1.00 92.56 95 TRP A O 1
ATOM 693 N N . TYR A 1 96 ? -5.697 -3.616 -7.019 1.00 94.19 96 TYR A N 1
ATOM 694 C CA . TYR A 1 96 ? -4.521 -2.831 -7.387 1.00 94.19 96 TYR A CA 1
ATOM 695 C C . TYR A 1 96 ? -4.655 -1.376 -6.959 1.00 94.19 96 TYR A C 1
ATOM 697 O O . TYR A 1 96 ? -5.760 -0.845 -6.958 1.00 94.19 96 TYR A O 1
ATOM 705 N N . ILE A 1 97 ? -3.530 -0.728 -6.659 1.00 91.25 97 ILE A N 1
ATOM 706 C CA . ILE A 1 97 ? -3.460 0.730 -6.495 1.00 91.25 97 ILE A CA 1
ATOM 707 C C . ILE A 1 97 ? -3.477 1.376 -7.890 1.00 91.25 97 ILE A C 1
ATOM 709 O O . ILE A 1 97 ? -2.703 0.964 -8.761 1.00 91.25 97 ILE A O 1
ATOM 713 N N . THR A 1 98 ? -4.363 2.353 -8.111 1.00 89.25 98 THR A N 1
ATOM 714 C CA . THR A 1 98 ? -4.602 2.963 -9.440 1.00 89.25 98 THR A CA 1
ATOM 715 C C . THR A 1 98 ? -4.570 4.493 -9.480 1.00 89.25 98 THR A C 1
ATOM 717 O O . THR A 1 98 ? -4.946 5.062 -10.507 1.00 89.25 98 THR A O 1
ATOM 720 N N . ASP A 1 99 ? -4.205 5.155 -8.383 1.00 80.19 99 ASP A N 1
ATOM 721 C CA . ASP A 1 99 ? -3.953 6.606 -8.380 1.00 80.19 99 ASP A CA 1
ATOM 722 C C . ASP A 1 99 ? -2.673 7.014 -9.139 1.00 80.19 99 ASP A C 1
ATOM 724 O O . ASP A 1 99 ? -1.835 6.134 -9.461 1.00 80.19 99 ASP A O 1
#

pLDDT: mean 91.08, std 3.48, range [78.5, 95.56]